Protein AF-A0A7X7DYX0-F1 (afdb_monomer_lite)

Structure (mmCIF, N/CA/C/O backbone):
data_AF-A0A7X7DYX0-F1
#
_entry.id   AF-A0A7X7DYX0-F1
#
loop_
_atom_site.group_PDB
_atom_site.id
_atom_site.type_symbol
_atom_site.label_atom_id
_atom_site.label_alt_id
_atom_site.label_comp_id
_atom_site.label_asym_id
_atom_site.label_entity_id
_atom_site.label_seq_id
_atom_site.pdbx_PDB_ins_code
_atom_site.Cartn_x
_atom_site.Cartn_y
_atom_site.Cartn_z
_atom_site.occupancy
_atom_site.B_iso_or_equiv
_atom_site.auth_seq_id
_atom_site.auth_comp_id
_atom_site.auth_asym_id
_atom_site.auth_atom_id
_atom_site.pdbx_PDB_model_num
ATOM 1 N N . MET A 1 1 ? 21.756 8.815 -22.706 1.00 57.31 1 MET A N 1
ATOM 2 C CA . MET A 1 1 ? 21.099 7.879 -21.765 1.00 57.31 1 MET A CA 1
ATOM 3 C C . MET A 1 1 ? 20.642 6.653 -22.550 1.00 57.31 1 MET A C 1
ATOM 5 O O . MET A 1 1 ? 20.057 6.834 -23.612 1.00 57.31 1 MET A O 1
ATOM 9 N N . A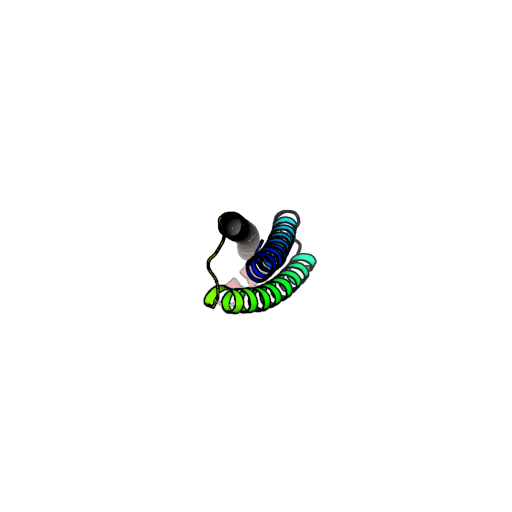SN A 1 2 ? 20.945 5.428 -22.103 1.00 70.06 2 ASN A N 1
ATOM 10 C CA . ASN A 1 2 ? 20.525 4.207 -22.805 1.00 70.06 2 ASN A CA 1
ATOM 11 C C . ASN A 1 2 ? 18.994 4.073 -22.777 1.00 70.06 2 ASN A C 1
ATOM 13 O O . ASN A 1 2 ? 18.380 4.201 -21.718 1.00 70.06 2 ASN A O 1
ATOM 17 N N . ARG A 1 3 ? 18.374 3.768 -23.928 1.00 73.56 3 ARG A N 1
ATOM 18 C CA . ARG A 1 3 ? 16.908 3.634 -24.084 1.00 73.56 3 ARG A CA 1
ATOM 19 C C . ARG A 1 3 ? 16.294 2.641 -23.089 1.00 73.56 3 ARG A C 1
ATOM 21 O O . ARG A 1 3 ? 15.145 2.796 -22.693 1.00 73.56 3 ARG A O 1
ATOM 28 N N . CYS A 1 4 ? 17.065 1.639 -22.672 1.00 75.00 4 CYS A N 1
ATOM 29 C CA . CYS A 1 4 ? 16.637 0.657 -21.683 1.00 75.00 4 CYS A CA 1
ATOM 30 C C . CYS A 1 4 ? 16.658 1.197 -20.243 1.00 75.00 4 CYS A C 1
ATOM 32 O O . CYS A 1 4 ? 15.701 1.016 -19.494 1.00 75.00 4 CYS A O 1
ATOM 34 N N . THR A 1 5 ? 17.695 1.954 -19.875 1.00 78.38 5 THR A N 1
ATOM 35 C CA . THR A 1 5 ? 17.789 2.623 -18.568 1.00 78.38 5 THR A CA 1
ATOM 36 C C . THR A 1 5 ? 16.654 3.628 -18.366 1.00 78.38 5 THR A C 1
ATOM 38 O O . THR A 1 5 ? 16.125 3.721 -17.260 1.00 78.38 5 THR A O 1
ATOM 41 N N . GLN A 1 6 ? 16.229 4.317 -19.435 1.00 85.31 6 GLN A N 1
ATOM 42 C CA . GLN A 1 6 ? 15.068 5.211 -19.397 1.00 85.31 6 GLN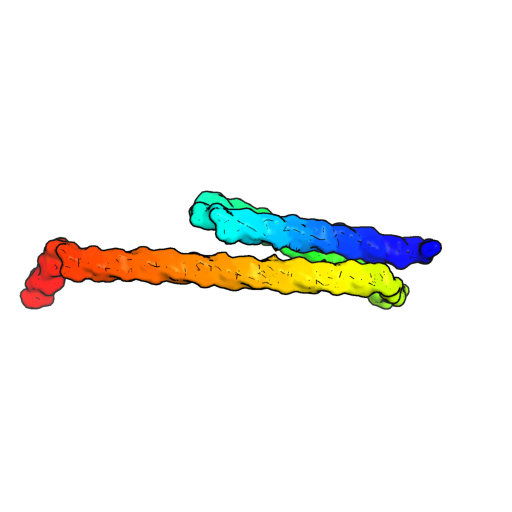 A CA 1
ATOM 43 C C . GLN A 1 6 ? 13.771 4.450 -19.095 1.00 85.31 6 GLN A C 1
ATOM 45 O O . GLN A 1 6 ? 13.066 4.816 -18.164 1.00 85.31 6 GLN A O 1
ATOM 50 N N . LYS A 1 7 ? 13.505 3.338 -19.796 1.00 88.81 7 LYS A N 1
ATOM 51 C CA . LYS A 1 7 ? 12.318 2.500 -19.542 1.00 88.81 7 LYS A CA 1
ATOM 52 C C . LYS A 1 7 ? 12.249 2.006 -18.097 1.00 88.81 7 LYS A C 1
ATOM 54 O O . LYS A 1 7 ? 11.175 1.975 -17.511 1.00 88.81 7 LYS A O 1
ATOM 59 N N . ILE A 1 8 ? 13.391 1.636 -17.515 1.00 91.19 8 ILE A N 1
ATOM 60 C CA . ILE A 1 8 ? 13.466 1.231 -16.105 1.00 91.19 8 ILE A CA 1
ATOM 61 C C . ILE A 1 8 ? 13.134 2.407 -15.178 1.00 91.19 8 ILE A C 1
ATOM 63 O O . ILE A 1 8 ? 12.388 2.232 -14.217 1.00 91.19 8 ILE A O 1
ATOM 67 N N . SER A 1 9 ? 13.669 3.595 -15.464 1.00 91.94 9 SER A N 1
ATOM 68 C CA . SER A 1 9 ? 13.400 4.802 -14.674 1.00 91.94 9 SER A CA 1
ATOM 69 C C . SER A 1 9 ? 11.928 5.215 -14.728 1.00 91.94 9 SER A C 1
ATOM 71 O O . SER A 1 9 ? 11.357 5.565 -13.692 1.00 91.94 9 SER A O 1
ATOM 73 N N . ASP A 1 10 ? 11.309 5.133 -15.908 1.00 93.19 10 ASP A N 1
ATOM 74 C CA . ASP A 1 10 ? 9.886 5.421 -16.113 1.00 93.19 10 ASP A CA 1
ATOM 75 C C . ASP A 1 10 ? 9.019 4.406 -15.358 1.00 93.19 10 ASP A C 1
ATOM 77 O O . ASP A 1 10 ? 8.084 4.782 -14.653 1.00 93.19 10 ASP A O 1
ATOM 81 N N . GLN A 1 11 ? 9.382 3.122 -15.422 1.00 94.81 11 GLN A N 1
ATOM 82 C CA . GLN A 1 11 ? 8.683 2.058 -14.706 1.00 94.81 11 GLN A CA 1
ATOM 83 C C . GLN A 1 11 ? 8.738 2.252 -13.184 1.00 94.81 11 GLN A C 1
ATOM 85 O O . GLN A 1 11 ? 7.729 2.107 -12.494 1.00 94.81 11 GLN A O 1
ATOM 90 N N . LEU A 1 12 ? 9.905 2.616 -12.647 1.00 95.44 12 LEU A N 1
ATOM 91 C CA . LEU A 1 12 ? 10.055 2.931 -11.225 1.00 95.44 12 LEU A CA 1
ATOM 92 C C . LEU A 1 12 ? 9.229 4.153 -10.817 1.00 95.44 12 LEU A C 1
ATOM 94 O O . LEU A 1 12 ? 8.705 4.183 -9.707 1.00 95.44 12 LEU A O 1
ATOM 98 N N . GLU A 1 13 ? 9.073 5.137 -11.704 1.00 96.69 13 GLU A N 1
ATOM 99 C CA . GLU A 1 13 ? 8.222 6.300 -11.448 1.00 96.69 13 GLU A CA 1
ATOM 100 C C . GLU A 1 13 ? 6.745 5.911 -11.332 1.00 96.69 13 GLU A C 1
ATOM 102 O O . GLU A 1 13 ? 6.048 6.381 -10.432 1.00 96.69 13 GLU A O 1
ATOM 107 N N . VAL A 1 14 ? 6.271 5.022 -12.210 1.00 97.06 14 VAL A N 1
ATOM 108 C CA . VAL A 1 14 ? 4.906 4.482 -12.148 1.00 97.06 14 VAL A CA 1
ATOM 109 C C . VAL A 1 14 ? 4.687 3.742 -10.828 1.00 97.06 14 VAL A C 1
ATOM 111 O O . VAL A 1 14 ? 3.729 4.039 -10.115 1.00 97.06 14 VAL A O 1
ATOM 114 N N . ILE A 1 15 ? 5.602 2.841 -10.460 1.00 97.56 15 ILE A N 1
ATOM 115 C CA . ILE A 1 15 ? 5.525 2.082 -9.202 1.00 97.56 15 ILE A CA 1
ATOM 116 C C . ILE A 1 15 ? 5.517 3.027 -7.993 1.00 97.56 15 ILE A C 1
ATOM 118 O O . ILE A 1 15 ? 4.675 2.892 -7.106 1.00 97.56 15 ILE A O 1
ATOM 122 N N . LYS A 1 16 ? 6.412 4.022 -7.969 1.00 97.69 16 LYS A N 1
ATOM 123 C CA . LYS A 1 16 ? 6.485 5.024 -6.896 1.00 97.69 16 LYS A CA 1
ATOM 124 C C . LYS A 1 16 ? 5.166 5.778 -6.736 1.00 97.69 16 LYS A C 1
ATOM 126 O O . LYS A 1 16 ? 4.689 5.919 -5.612 1.00 97.69 16 LYS A O 1
ATOM 131 N N . LYS A 1 17 ? 4.556 6.228 -7.838 1.00 97.94 17 LYS A N 1
ATOM 132 C CA . LYS A 1 17 ? 3.256 6.917 -7.809 1.00 97.94 17 LYS A CA 1
ATOM 133 C C . LYS A 1 17 ? 2.149 6.032 -7.248 1.00 97.94 17 LYS A C 1
ATOM 135 O O . LYS A 1 17 ? 1.370 6.506 -6.433 1.00 97.94 17 LYS A O 1
ATOM 140 N N . LEU A 1 18 ? 2.112 4.753 -7.619 1.00 98.00 18 LEU A N 1
ATOM 141 C CA . LEU A 1 18 ? 1.118 3.822 -7.084 1.00 98.00 18 LEU A CA 1
ATOM 142 C C . LEU A 1 18 ? 1.280 3.612 -5.573 1.00 98.00 18 LEU A C 1
ATOM 144 O O . LEU A 1 18 ? 0.297 3.687 -4.841 1.00 98.00 18 LEU A O 1
ATOM 148 N N . TYR A 1 19 ? 2.508 3.419 -5.081 1.00 98.25 19 TYR A N 1
ATOM 149 C CA . TYR A 1 19 ? 2.756 3.338 -3.637 1.00 98.25 19 TYR A CA 1
ATOM 1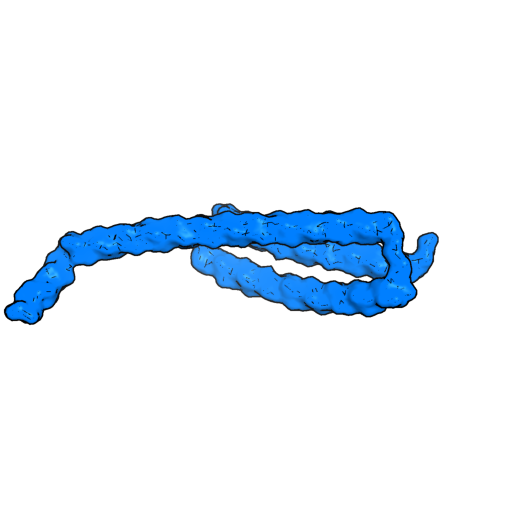50 C C . TYR A 1 19 ? 2.419 4.644 -2.906 1.00 98.25 19 TYR A C 1
ATOM 152 O O . TYR A 1 19 ? 1.950 4.601 -1.769 1.00 98.25 19 TYR A O 1
ATOM 160 N N . GLN A 1 20 ? 2.621 5.799 -3.545 1.00 98.19 20 GLN A N 1
ATOM 161 C CA . GLN A 1 20 ? 2.187 7.083 -2.999 1.00 98.19 20 GLN A CA 1
ATOM 162 C C . GLN A 1 20 ? 0.656 7.147 -2.884 1.00 98.19 20 GLN A C 1
ATOM 164 O O . GLN A 1 20 ? 0.162 7.507 -1.821 1.00 98.19 20 GLN A O 1
ATOM 169 N N . SER A 1 21 ? -0.090 6.707 -3.902 1.00 97.69 21 SER A N 1
ATOM 170 C CA . SER A 1 21 ? -1.557 6.619 -3.837 1.00 97.69 21 SER A CA 1
ATOM 171 C C . SER A 1 21 ? -2.036 5.693 -2.717 1.00 97.69 21 SER A C 1
ATOM 173 O O . SER A 1 21 ? -2.927 6.068 -1.962 1.00 97.69 21 SER A O 1
ATOM 175 N N . VAL A 1 22 ? -1.399 4.527 -2.535 1.00 97.44 22 VAL A N 1
ATOM 176 C CA . VAL A 1 22 ? -1.716 3.628 -1.407 1.00 97.44 22 VAL A CA 1
ATOM 177 C C . VAL A 1 22 ? -1.480 4.335 -0.074 1.00 97.44 22 VAL A C 1
ATOM 179 O O . VAL A 1 22 ? -2.325 4.274 0.814 1.00 97.44 22 VAL A O 1
ATOM 182 N N . LYS A 1 23 ? -0.351 5.036 0.074 1.00 96.44 23 LYS A N 1
ATOM 183 C CA . LYS A 1 23 ? -0.047 5.803 1.286 1.00 96.44 23 LYS A CA 1
ATOM 184 C C . LYS A 1 23 ? -1.090 6.883 1.555 1.00 96.44 23 LYS A C 1
ATOM 186 O O . LYS A 1 23 ? -1.479 7.053 2.709 1.00 96.44 23 LYS A O 1
ATOM 191 N N . ASP A 1 24 ? -1.524 7.602 0.527 1.00 94.94 24 ASP A N 1
ATOM 192 C CA . ASP A 1 24 ? -2.512 8.669 0.663 1.00 94.94 24 ASP A CA 1
ATOM 193 C C . ASP A 1 24 ? -3.874 8.105 1.086 1.00 94.94 24 ASP A C 1
ATOM 195 O O . ASP A 1 24 ? -4.464 8.616 2.039 1.00 94.94 24 ASP A O 1
ATOM 199 N N . ALA A 1 25 ? -4.313 6.996 0.481 1.00 93.12 25 ALA A N 1
ATOM 200 C CA . ALA A 1 25 ? -5.521 6.274 0.881 1.00 93.12 25 ALA A CA 1
ATOM 201 C C . ALA A 1 25 ? -5.437 5.791 2.346 1.00 93.12 25 ALA A C 1
ATOM 203 O O . ALA A 1 25 ? -6.325 6.061 3.158 1.00 93.12 25 ALA A O 1
ATOM 204 N N . THR A 1 26 ? -4.318 5.174 2.749 1.00 93.31 26 THR A N 1
ATOM 205 C CA . THR A 1 26 ? -4.106 4.752 4.146 1.00 93.31 26 THR A CA 1
ATOM 206 C C . THR A 1 26 ? -4.076 5.945 5.113 1.00 93.31 26 THR A C 1
ATOM 208 O O . THR A 1 26 ? -4.603 5.872 6.224 1.00 93.31 26 THR A O 1
ATOM 211 N N . ALA A 1 27 ? -3.488 7.076 4.717 1.00 92.00 27 ALA A N 1
ATOM 212 C CA . ALA A 1 27 ? -3.448 8.278 5.546 1.00 92.00 27 ALA A CA 1
ATOM 213 C C . ALA A 1 27 ? -4.837 8.911 5.726 1.00 92.00 27 ALA A C 1
ATOM 215 O O . ALA A 1 27 ? -5.127 9.441 6.801 1.00 92.00 27 ALA A O 1
ATOM 216 N N . GLN A 1 28 ? -5.699 8.851 4.706 1.00 88.94 28 GLN A N 1
ATOM 217 C CA . GLN A 1 28 ? -7.094 9.282 4.816 1.00 88.94 28 GLN A CA 1
ATOM 218 C C . GLN A 1 28 ? -7.866 8.418 5.817 1.00 88.94 28 GLN A C 1
ATOM 220 O O . GLN A 1 28 ? -8.551 8.966 6.684 1.00 88.94 28 GLN A O 1
ATOM 225 N N . LEU A 1 29 ? -7.676 7.097 5.766 1.00 87.31 29 LEU A N 1
ATOM 226 C CA . LEU A 1 29 ? -8.290 6.159 6.707 1.00 87.31 29 LEU A CA 1
ATOM 227 C C . LEU A 1 29 ? -7.879 6.442 8.158 1.00 87.31 29 LEU A C 1
ATOM 229 O O . LEU A 1 29 ? -8.715 6.432 9.056 1.00 87.31 29 LEU A O 1
ATOM 233 N N . CYS A 1 30 ? -6.606 6.779 8.382 1.00 85.62 30 CYS A N 1
ATOM 234 C CA . CYS A 1 30 ? -6.101 7.142 9.706 1.00 85.62 30 CYS A CA 1
ATOM 235 C C . CYS A 1 30 ? -6.728 8.435 10.267 1.00 85.62 30 CYS A C 1
ATOM 237 O O . CYS A 1 30 ? -6.761 8.611 11.482 1.00 85.62 30 CYS A O 1
ATOM 239 N N . LYS A 1 31 ? -7.191 9.356 9.409 1.00 84.69 31 LYS A N 1
ATOM 240 C CA . LYS A 1 31 ? -7.815 10.620 9.839 1.00 84.69 31 LYS A CA 1
ATOM 241 C C . LYS A 1 31 ? -9.311 10.478 10.109 1.00 84.69 31 LYS A C 1
ATOM 243 O O . LYS A 1 31 ? -9.807 11.126 11.020 1.00 84.69 31 LYS A O 1
ATOM 248 N N . ASN A 1 32 ? -10.015 9.675 9.310 1.00 80.00 32 ASN A N 1
ATOM 249 C CA . ASN A 1 32 ? -11.475 9.573 9.325 1.00 80.00 32 ASN A CA 1
ATOM 250 C C . ASN A 1 32 ? -11.919 8.106 9.265 1.00 80.00 32 ASN A C 1
ATOM 252 O O . ASN A 1 32 ? -12.333 7.616 8.213 1.00 80.00 32 ASN A O 1
ATOM 256 N N . LEU A 1 33 ? -11.838 7.413 10.400 1.00 78.25 33 LEU A N 1
ATOM 257 C CA . LEU A 1 33 ? -12.187 6.000 10.503 1.00 78.25 33 LEU A CA 1
ATOM 258 C C . LEU A 1 33 ? -13.705 5.820 10.690 1.00 78.25 33 LEU A C 1
ATOM 260 O O . LEU A 1 33 ? -14.196 5.668 11.803 1.00 78.25 33 LEU A O 1
ATOM 264 N N . THR A 1 34 ? -14.461 5.869 9.596 1.00 79.06 34 THR A N 1
ATOM 265 C CA . THR A 1 34 ? -15.902 5.546 9.575 1.00 79.06 34 THR A CA 1
ATOM 266 C C . THR A 1 34 ? -16.124 4.253 8.799 1.00 79.06 34 THR A C 1
ATOM 268 O O . THR A 1 34 ? -15.501 4.104 7.751 1.00 79.06 34 THR A O 1
ATOM 271 N N . MET A 1 35 ? -17.013 3.354 9.252 1.00 72.56 35 MET A N 1
ATOM 272 C CA . MET A 1 35 ? -17.231 2.044 8.600 1.00 72.56 35 MET A CA 1
ATOM 273 C C . MET A 1 35 ? -17.450 2.158 7.084 1.00 72.56 35 MET A C 1
ATOM 275 O O . MET A 1 35 ? -16.748 1.486 6.335 1.00 72.56 35 MET A O 1
ATOM 279 N N . ASP A 1 36 ? -18.296 3.089 6.636 1.00 76.44 36 ASP A N 1
ATOM 280 C CA . ASP A 1 36 ? -18.585 3.296 5.207 1.00 76.44 36 ASP A CA 1
ATOM 281 C C . ASP A 1 36 ? -17.332 3.630 4.375 1.00 76.44 36 ASP A C 1
ATOM 283 O O . ASP A 1 36 ? -17.212 3.232 3.222 1.00 76.44 36 ASP A O 1
ATOM 287 N N . LYS A 1 37 ? -16.356 4.325 4.974 1.00 82.38 37 LYS A N 1
ATOM 288 C CA . LYS A 1 37 ? -15.091 4.690 4.313 1.00 82.38 37 LYS A CA 1
ATOM 289 C C . LYS A 1 37 ? -14.031 3.605 4.432 1.00 82.38 37 LYS A C 1
ATOM 291 O O . LYS A 1 37 ? -13.099 3.576 3.637 1.00 82.38 37 LYS A O 1
ATOM 296 N N . VAL A 1 38 ? -14.130 2.740 5.441 1.00 87.06 38 VAL A N 1
ATOM 297 C CA . VAL A 1 38 ? -13.171 1.651 5.650 1.00 87.06 38 VAL A CA 1
ATOM 298 C C . VAL A 1 38 ? -13.264 0.666 4.489 1.00 87.06 38 VAL A C 1
ATOM 300 O O . VAL A 1 38 ? -12.233 0.324 3.918 1.00 87.06 38 VAL A O 1
ATOM 303 N N . GLU A 1 39 ? -14.475 0.251 4.112 1.00 88.06 39 GLU A N 1
ATOM 304 C CA . GLU A 1 39 ? -14.677 -0.686 3.001 1.00 88.06 39 GLU A CA 1
ATOM 305 C C . GLU A 1 39 ? -14.217 -0.093 1.663 1.00 88.06 39 GLU A C 1
ATOM 307 O O . GLU A 1 39 ? -13.441 -0.731 0.951 1.00 88.06 39 GLU A O 1
ATOM 312 N N . GLU A 1 40 ? -14.611 1.150 1.365 1.00 89.88 40 GLU A N 1
ATOM 313 C CA . GLU A 1 40 ? -14.206 1.865 0.146 1.00 89.88 40 GLU A CA 1
ATOM 314 C C . GLU A 1 40 ? -12.677 1.971 0.028 1.00 89.88 40 GLU A C 1
ATOM 316 O O . GLU A 1 40 ? -12.098 1.604 -0.996 1.00 89.88 40 GLU A O 1
ATOM 321 N N . VAL A 1 41 ? -12.001 2.406 1.098 1.00 90.56 41 VAL A N 1
ATOM 322 C CA . VAL A 1 41 ? -10.541 2.564 1.099 1.00 90.56 41 VAL A CA 1
ATOM 323 C C . VAL A 1 41 ? -9.823 1.215 1.021 1.00 90.56 41 VAL A C 1
ATOM 325 O O . VAL A 1 41 ? -8.775 1.115 0.383 1.00 90.56 41 VAL A O 1
ATOM 328 N N . ILE A 1 42 ? -10.344 0.164 1.661 1.00 91.44 42 ILE A N 1
ATOM 329 C CA . ILE A 1 42 ? -9.763 -1.182 1.556 1.00 91.44 42 ILE A CA 1
ATOM 330 C C . ILE A 1 42 ? -9.846 -1.685 0.113 1.00 91.44 42 ILE A C 1
ATOM 332 O O . ILE A 1 42 ? -8.858 -2.215 -0.401 1.00 91.44 42 ILE A O 1
ATOM 336 N N . GLU A 1 43 ? -10.985 -1.491 -0.547 1.00 92.88 43 GLU A N 1
ATOM 337 C CA . GLU A 1 43 ? -11.166 -1.895 -1.939 1.00 92.88 43 GLU A CA 1
ATOM 338 C C . GLU A 1 43 ? -10.245 -1.104 -2.881 1.00 92.88 43 GLU A C 1
ATOM 340 O O . GLU A 1 43 ? -9.518 -1.704 -3.677 1.00 92.88 43 GLU A O 1
ATOM 345 N N . GLU A 1 44 ? -10.164 0.224 -2.734 1.00 93.94 44 GLU A N 1
ATOM 346 C CA . GLU A 1 44 ? -9.231 1.062 -3.502 1.00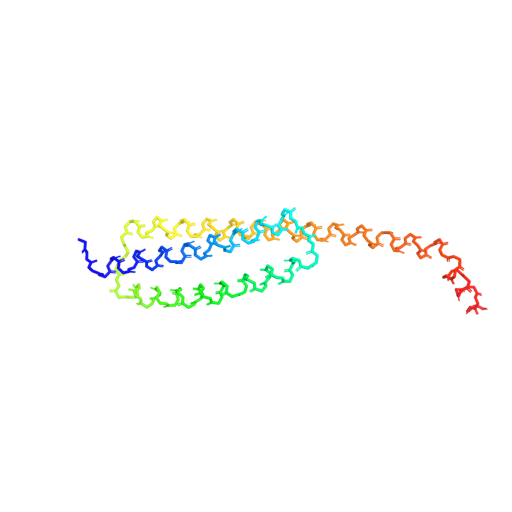 93.94 44 GLU A CA 1
ATOM 347 C C . GLU A 1 44 ? -7.778 0.592 -3.322 1.00 93.94 44 GLU A C 1
ATOM 349 O O . GLU A 1 44 ? -7.033 0.403 -4.291 1.00 93.94 44 GLU A O 1
ATOM 354 N N . ARG A 1 45 ? -7.366 0.336 -2.074 1.00 94.62 45 ARG A N 1
ATOM 355 C CA . ARG A 1 45 ? -6.024 -0.173 -1.766 1.00 94.62 45 ARG A CA 1
ATOM 356 C C . ARG A 1 45 ? -5.761 -1.520 -2.425 1.00 94.62 45 ARG A C 1
ATOM 358 O O . ARG A 1 45 ? -4.671 -1.714 -2.961 1.00 94.62 45 ARG A O 1
ATOM 365 N N . ASN A 1 46 ? -6.724 -2.437 -2.407 1.00 95.06 46 ASN A N 1
ATOM 366 C CA . ASN A 1 46 ? -6.580 -3.740 -3.051 1.00 95.06 46 ASN A CA 1
ATOM 367 C C . ASN A 1 46 ? -6.359 -3.592 -4.558 1.00 95.06 46 ASN A C 1
ATOM 369 O O . ASN A 1 46 ? -5.429 -4.190 -5.103 1.00 95.06 46 ASN A O 1
ATOM 373 N N . GLN A 1 47 ? -7.140 -2.742 -5.223 1.00 96.88 47 GLN A N 1
ATOM 374 C CA . GLN A 1 47 ? -6.981 -2.470 -6.653 1.00 96.88 47 GLN A CA 1
ATOM 375 C C . GLN A 1 47 ? -5.603 -1.873 -6.973 1.00 96.88 47 GLN A C 1
ATOM 377 O O . GLN A 1 47 ? -4.931 -2.306 -7.917 1.00 96.88 47 GLN A O 1
ATOM 382 N N . LEU A 1 48 ? -5.134 -0.926 -6.154 1.00 97.19 48 LEU A N 1
ATOM 383 C CA . LEU A 1 48 ? -3.796 -0.347 -6.285 1.00 97.19 48 LEU A CA 1
ATOM 384 C C . LEU A 1 48 ? -2.694 -1.394 -6.086 1.00 97.19 48 LEU A C 1
ATOM 386 O O . LEU A 1 48 ? -1.746 -1.427 -6.869 1.00 97.19 48 LEU A O 1
ATOM 390 N N . LEU A 1 49 ? -2.815 -2.277 -5.090 1.00 96.38 49 LEU A N 1
ATOM 391 C CA . LEU A 1 49 ? -1.835 -3.334 -4.816 1.00 96.38 49 LEU A CA 1
ATOM 392 C C . LEU A 1 49 ? -1.777 -4.381 -5.934 1.00 96.38 49 LEU A C 1
ATOM 394 O O . LEU A 1 49 ? -0.686 -4.808 -6.320 1.00 96.38 49 LEU A O 1
ATOM 398 N N . VAL A 1 50 ? -2.924 -4.749 -6.512 1.00 97.44 50 VAL A N 1
ATOM 399 C CA . VAL A 1 50 ? -2.979 -5.619 -7.699 1.00 97.44 50 VAL A CA 1
ATOM 400 C C . VAL A 1 50 ? -2.232 -4.971 -8.864 1.00 97.44 50 VAL A C 1
ATOM 402 O O . VAL A 1 50 ? -1.409 -5.618 -9.517 1.00 97.44 50 VAL A O 1
ATOM 405 N N . ARG A 1 51 ? -2.451 -3.671 -9.093 1.00 97.38 51 ARG A N 1
ATOM 406 C CA . ARG A 1 51 ? -1.741 -2.928 -10.137 1.00 97.38 51 ARG A CA 1
ATOM 407 C C . ARG A 1 51 ? -0.241 -2.843 -9.863 1.00 97.38 51 ARG A C 1
ATOM 409 O O . ARG A 1 51 ? 0.545 -3.113 -10.765 1.00 97.38 51 ARG A O 1
ATOM 416 N N . ILE A 1 52 ? 0.167 -2.543 -8.629 1.00 97.56 52 ILE A N 1
ATOM 417 C CA . ILE A 1 52 ? 1.578 -2.539 -8.209 1.00 97.56 52 ILE A CA 1
ATOM 418 C C . ILE A 1 52 ? 2.228 -3.886 -8.516 1.00 97.56 52 ILE A C 1
ATOM 420 O O . ILE A 1 52 ? 3.309 -3.913 -9.096 1.00 97.56 52 ILE A O 1
ATOM 424 N N . SER A 1 53 ? 1.559 -4.998 -8.203 1.00 97.31 53 SER A N 1
ATOM 425 C CA . SER A 1 53 ? 2.080 -6.337 -8.489 1.00 97.31 53 SER A CA 1
ATOM 426 C C . SER A 1 53 ? 2.357 -6.545 -9.984 1.00 97.31 53 SER A C 1
ATOM 428 O O . SER A 1 53 ? 3.409 -7.071 -10.362 1.00 97.31 53 SER A O 1
ATOM 430 N N . ALA A 1 54 ? 1.457 -6.091 -10.861 1.00 96.56 54 ALA A N 1
ATOM 431 C CA . ALA A 1 54 ? 1.671 -6.150 -12.305 1.00 96.56 54 ALA A CA 1
ATOM 432 C C . ALA A 1 54 ? 2.878 -5.297 -12.744 1.00 96.56 54 ALA A C 1
ATOM 434 O O . ALA A 1 54 ? 3.744 -5.782 -13.478 1.00 96.56 54 ALA A O 1
ATOM 435 N N . GLU A 1 55 ? 2.982 -4.063 -12.248 1.00 96.38 55 GLU A N 1
ATOM 436 C CA . GLU A 1 55 ? 4.071 -3.141 -12.592 1.00 96.38 55 GLU A CA 1
ATOM 437 C C . GLU A 1 55 ? 5.437 -3.603 -12.048 1.00 96.38 55 GLU A C 1
ATOM 439 O O . GLU A 1 55 ? 6.458 -3.478 -12.732 1.00 96.38 55 GLU A O 1
ATOM 444 N N . GLU A 1 56 ? 5.487 -4.190 -10.850 1.00 94.62 56 GLU A N 1
ATOM 445 C CA . GLU A 1 56 ? 6.705 -4.777 -10.280 1.00 94.62 56 GLU A CA 1
ATOM 446 C C . GLU A 1 56 ? 7.172 -6.001 -11.074 1.00 94.62 56 GLU A C 1
ATOM 448 O O . GLU A 1 56 ? 8.374 -6.185 -11.290 1.00 94.62 56 GLU A O 1
ATOM 453 N N . ASN A 1 57 ? 6.239 -6.813 -11.579 1.00 94.62 57 ASN A N 1
ATOM 454 C CA . ASN A 1 57 ? 6.562 -7.926 -12.469 1.00 94.62 57 ASN A CA 1
ATOM 455 C C . ASN A 1 57 ? 7.160 -7.442 -13.799 1.00 94.62 57 ASN A C 1
ATOM 457 O O . ASN A 1 57 ? 8.114 -8.049 -14.298 1.00 94.62 57 ASN A O 1
ATOM 461 N N . LEU A 1 58 ? 6.652 -6.340 -14.362 1.00 92.81 58 LEU A N 1
ATOM 462 C CA . LEU A 1 58 ? 7.235 -5.707 -15.550 1.00 92.81 58 LEU A CA 1
ATOM 463 C C . LEU A 1 58 ? 8.639 -5.164 -15.262 1.00 92.81 58 LEU A C 1
ATOM 465 O O . LEU A 1 58 ? 9.577 -5.458 -16.006 1.00 92.81 58 LEU A O 1
ATOM 469 N N . PHE A 1 59 ? 8.818 -4.455 -14.145 1.00 93.50 59 PHE A N 1
ATOM 470 C CA . PHE A 1 59 ? 10.131 -3.981 -13.704 1.00 93.50 59 PHE A CA 1
ATOM 471 C C . PHE A 1 59 ? 11.128 -5.131 -13.524 1.00 93.50 59 PHE A C 1
ATOM 473 O O . PHE A 1 59 ? 12.271 -5.031 -13.971 1.00 93.50 59 PHE A O 1
ATOM 480 N N . LYS A 1 60 ? 10.707 -6.247 -12.917 1.00 91.69 60 LYS A N 1
ATOM 481 C CA . LYS A 1 60 ? 11.560 -7.424 -12.712 1.00 91.69 60 LYS A CA 1
ATOM 482 C C . LYS A 1 60 ? 12.071 -7.983 -14.039 1.00 91.69 60 LYS A C 1
ATOM 484 O O . LYS A 1 60 ? 13.259 -8.276 -14.135 1.00 91.69 60 LYS A O 1
ATOM 489 N N . LYS A 1 61 ? 11.210 -8.080 -15.059 1.00 89.88 61 LYS A N 1
ATOM 490 C CA . LYS A 1 61 ? 11.600 -8.518 -16.411 1.00 89.88 61 LYS A CA 1
ATOM 491 C C . LYS A 1 61 ? 12.621 -7.562 -17.036 1.00 89.88 61 LYS A C 1
ATOM 493 O O . LYS A 1 61 ? 13.672 -8.011 -17.474 1.00 89.88 61 LYS A O 1
ATOM 498 N N . LEU A 1 62 ? 12.369 -6.251 -16.975 1.00 87.38 62 LEU A N 1
ATOM 499 C CA . LEU A 1 62 ? 13.290 -5.229 -17.495 1.00 87.38 62 LEU A CA 1
ATOM 500 C C . LEU A 1 62 ? 14.646 -5.222 -16.770 1.00 87.38 62 LEU A C 1
ATOM 502 O O . LEU A 1 62 ? 15.683 -4.967 -17.381 1.00 87.38 62 LEU A O 1
ATOM 506 N N . ARG A 1 63 ? 14.657 -5.499 -15.461 1.00 85.19 63 ARG A N 1
ATOM 507 C CA . ARG A 1 63 ? 15.871 -5.498 -14.636 1.00 85.19 63 ARG A CA 1
ATOM 508 C C . ARG A 1 63 ? 16.788 -6.686 -14.916 1.00 85.19 63 ARG A C 1
ATOM 510 O O . ARG A 1 63 ? 17.997 -6.512 -14.847 1.00 85.19 63 ARG A O 1
ATOM 517 N N . VAL A 1 64 ? 16.252 -7.878 -15.193 1.00 76.88 64 VAL A N 1
ATOM 518 C CA . VAL A 1 64 ? 17.079 -9.078 -15.457 1.00 76.88 64 VAL A CA 1
ATOM 519 C C . VAL A 1 64 ? 18.071 -8.833 -16.598 1.00 76.88 64 VAL A C 1
ATOM 521 O O . VAL A 1 64 ? 19.182 -9.350 -16.579 1.00 76.88 64 VAL A O 1
ATOM 524 N N . GLU A 1 65 ? 17.695 -7.984 -17.545 1.00 68.75 65 GLU A N 1
ATOM 525 C CA . GLU A 1 65 ? 18.464 -7.709 -18.753 1.00 68.75 65 GLU A CA 1
ATOM 526 C C . GLU A 1 65 ? 19.429 -6.515 -18.608 1.00 68.75 65 GLU A C 1
ATOM 528 O O . GLU A 1 65 ? 20.168 -6.222 -19.546 1.00 68.75 65 GLU A O 1
ATOM 533 N N . ASN A 1 66 ? 19.428 -5.785 -17.477 1.00 75.25 66 ASN A N 1
ATOM 534 C CA . ASN A 1 66 ? 20.078 -4.470 -17.393 1.00 75.25 66 ASN A CA 1
ATOM 535 C C . ASN A 1 66 ? 20.657 -4.124 -16.013 1.00 75.25 66 ASN A C 1
ATOM 537 O O . ASN A 1 66 ? 20.070 -4.392 -14.964 1.00 75.25 66 ASN A O 1
ATOM 541 N N . SER A 1 67 ? 21.779 -3.404 -16.010 1.00 81.50 67 SER A N 1
ATOM 542 C CA . SER A 1 67 ? 22.317 -2.770 -14.805 1.00 81.50 67 SER A CA 1
ATOM 543 C C . SER A 1 67 ? 21.493 -1.536 -14.400 1.00 81.50 67 SER A C 1
ATOM 545 O O . SER A 1 67 ? 20.963 -0.799 -15.235 1.00 81.50 67 SER A O 1
ATOM 547 N N . LEU A 1 68 ? 21.367 -1.307 -13.089 1.00 85.50 68 LEU A N 1
ATOM 548 C CA . LEU A 1 68 ? 20.661 -0.147 -12.535 1.00 85.50 68 LEU A CA 1
ATOM 549 C C . LEU A 1 68 ? 21.599 1.062 -12.452 1.00 85.50 68 LEU A C 1
ATOM 551 O O . LEU A 1 68 ? 22.707 0.942 -11.930 1.00 85.50 68 LEU A O 1
ATOM 555 N N . SER A 1 69 ? 21.129 2.227 -12.903 1.00 88.25 69 SER A N 1
ATOM 556 C CA . SER A 1 69 ? 21.787 3.512 -12.639 1.00 88.25 69 SER A CA 1
ATOM 557 C C . SER A 1 69 ? 21.652 3.919 -11.166 1.00 88.25 69 SER A C 1
ATOM 559 O O . SER A 1 69 ? 20.794 3.398 -10.449 1.00 88.25 69 SER A O 1
ATOM 561 N N . GLU A 1 70 ? 22.468 4.878 -10.720 1.00 88.81 70 GLU A N 1
ATOM 562 C CA . GLU A 1 70 ? 22.338 5.468 -9.378 1.00 88.81 70 GLU A CA 1
ATOM 563 C C . GLU A 1 70 ? 20.961 6.112 -9.161 1.00 88.81 70 GLU A C 1
ATOM 565 O O . GLU A 1 70 ? 20.317 5.834 -8.153 1.00 88.81 70 GLU A O 1
ATOM 570 N N . ASP A 1 71 ? 20.429 6.844 -10.145 1.00 90.00 71 ASP A N 1
ATOM 571 C CA . ASP A 1 71 ? 19.076 7.422 -10.068 1.00 90.00 71 ASP A CA 1
ATOM 572 C C . ASP A 1 71 ? 17.996 6.355 -9.824 1.00 90.00 71 ASP A C 1
ATOM 574 O O . ASP A 1 71 ? 17.081 6.540 -9.020 1.00 90.00 71 ASP A O 1
ATOM 578 N N . ASN A 1 72 ? 18.123 5.189 -10.467 1.00 90.62 72 ASN A N 1
ATOM 579 C CA . ASN A 1 72 ? 17.195 4.077 -10.262 1.00 90.62 72 ASN A CA 1
ATOM 580 C C . ASN A 1 72 ? 17.313 3.499 -8.843 1.00 90.62 72 ASN A C 1
ATOM 582 O O . ASN A 1 72 ? 16.312 3.074 -8.263 1.00 90.62 72 ASN A O 1
ATOM 586 N N . LYS A 1 73 ? 18.517 3.490 -8.255 1.00 92.06 73 LYS A N 1
ATOM 587 C CA . LYS A 1 73 ? 18.718 3.079 -6.856 1.00 92.06 73 LYS A CA 1
ATOM 588 C C . LYS A 1 73 ? 18.089 4.076 -5.883 1.00 92.06 73 LYS A C 1
ATOM 590 O O . LYS A 1 73 ? 17.486 3.637 -4.904 1.00 92.06 73 LYS A O 1
ATOM 595 N N . ILE A 1 74 ? 18.168 5.378 -6.170 1.00 94.44 74 ILE A N 1
ATOM 596 C CA . ILE A 1 74 ? 17.502 6.425 -5.381 1.00 94.44 74 ILE A CA 1
ATOM 597 C C . ILE A 1 74 ? 15.987 6.196 -5.389 1.00 94.44 74 ILE A C 1
ATOM 599 O O . ILE A 1 74 ? 15.396 6.054 -4.320 1.00 94.44 74 ILE A O 1
ATOM 603 N N . LYS A 1 75 ? 15.372 6.028 -6.568 1.00 94.19 75 LYS A N 1
ATOM 604 C CA . LYS A 1 75 ? 13.929 5.740 -6.685 1.00 94.19 75 LYS A CA 1
ATOM 605 C C . LYS A 1 75 ? 13.509 4.478 -5.927 1.00 94.19 75 LYS A C 1
ATOM 607 O O . LYS A 1 75 ? 12.483 4.468 -5.253 1.00 94.19 75 LYS A O 1
ATOM 612 N N . LEU A 1 76 ? 14.313 3.413 -5.987 1.00 94.88 76 LEU A N 1
ATOM 613 C CA . LEU A 1 76 ? 14.068 2.197 -5.202 1.00 94.88 76 LEU A CA 1
ATOM 614 C C . LEU A 1 76 ? 14.123 2.456 -3.691 1.00 94.88 76 LEU A C 1
ATOM 616 O O . LEU A 1 76 ? 13.350 1.859 -2.943 1.00 94.88 76 LEU A O 1
ATOM 620 N N . SER A 1 77 ? 15.025 3.325 -3.233 1.00 96.50 77 SER A N 1
ATOM 621 C CA . SER A 1 77 ? 15.075 3.735 -1.829 1.00 96.50 77 SER A CA 1
AT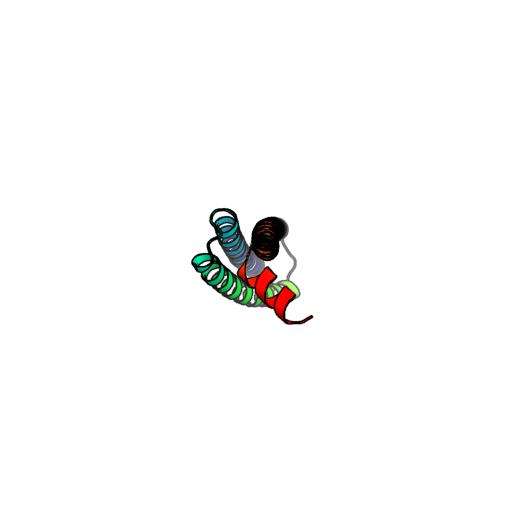OM 622 C C . SER A 1 77 ? 13.817 4.503 -1.428 1.00 96.50 77 SER A C 1
ATOM 624 O O . SER A 1 77 ? 13.234 4.204 -0.392 1.00 96.50 77 SER A O 1
ATOM 626 N N . GLU A 1 78 ? 13.352 5.435 -2.260 1.00 97.19 78 GLU A N 1
ATOM 627 C CA . GLU A 1 78 ? 12.115 6.185 -2.009 1.00 97.19 78 GLU A CA 1
ATOM 628 C C . GLU A 1 78 ? 10.891 5.262 -1.941 1.00 97.19 78 GLU A C 1
ATOM 630 O O . GLU A 1 78 ? 10.072 5.392 -1.034 1.00 97.19 78 GLU A O 1
ATOM 635 N N . ILE A 1 79 ? 10.790 4.281 -2.846 1.00 97.75 79 ILE A N 1
ATOM 636 C CA . ILE A 1 79 ? 9.727 3.264 -2.816 1.00 97.75 79 ILE A CA 1
ATOM 637 C C . ILE A 1 79 ? 9.760 2.481 -1.495 1.00 97.75 79 ILE A C 1
ATOM 639 O O . ILE A 1 79 ? 8.719 2.269 -0.877 1.00 97.75 79 ILE A O 1
ATOM 643 N N . ARG A 1 80 ? 10.945 2.089 -1.008 1.00 97.81 80 ARG A N 1
ATOM 644 C CA . ARG A 1 80 ? 11.072 1.404 0.293 1.00 97.81 80 ARG A CA 1
ATOM 645 C C . ARG A 1 80 ? 10.609 2.278 1.455 1.00 97.81 80 ARG A C 1
ATOM 647 O O . ARG A 1 80 ? 9.956 1.766 2.361 1.00 97.81 80 ARG A O 1
ATOM 654 N N . GLU A 1 81 ? 10.925 3.570 1.435 1.00 97.94 81 GLU A N 1
ATOM 655 C CA . GLU A 1 81 ? 10.442 4.510 2.451 1.00 97.94 81 GLU A CA 1
ATOM 656 C C . GLU A 1 81 ? 8.918 4.676 2.401 1.00 97.94 81 GLU A C 1
ATOM 658 O O . GLU A 1 81 ? 8.270 4.707 3.449 1.00 97.94 81 GLU A O 1
ATOM 663 N N . LEU A 1 82 ? 8.317 4.695 1.205 1.00 97.81 82 LEU A N 1
ATOM 664 C CA . LEU A 1 82 ? 6.858 4.688 1.057 1.00 97.81 82 LEU A CA 1
ATOM 665 C C . LEU A 1 82 ? 6.240 3.434 1.676 1.00 97.81 82 LEU A C 1
ATOM 667 O O . LEU A 1 82 ? 5.332 3.555 2.494 1.00 97.81 82 LEU A O 1
ATOM 671 N N . ILE A 1 83 ? 6.776 2.250 1.368 1.00 97.69 83 ILE A N 1
ATOM 672 C CA . ILE A 1 83 ? 6.302 0.979 1.934 1.00 97.69 83 ILE A CA 1
ATOM 673 C C . ILE A 1 83 ? 6.392 0.998 3.466 1.00 97.69 83 ILE A C 1
ATOM 675 O O . ILE A 1 83 ? 5.419 0.681 4.147 1.00 97.69 83 ILE A O 1
ATOM 679 N N . ARG A 1 84 ? 7.527 1.431 4.032 1.00 97.94 84 ARG A N 1
ATOM 680 C CA . ARG A 1 84 ? 7.692 1.566 5.492 1.00 97.94 84 ARG A CA 1
ATOM 681 C C . ARG A 1 84 ? 6.666 2.520 6.097 1.00 97.94 84 ARG A C 1
ATOM 683 O O . ARG A 1 84 ? 6.102 2.231 7.151 1.00 97.94 84 ARG A O 1
ATOM 690 N N . SER A 1 85 ? 6.414 3.644 5.431 1.00 97.50 85 SER A N 1
ATOM 691 C CA . SER A 1 85 ? 5.416 4.618 5.866 1.00 97.50 85 SER A CA 1
ATOM 692 C C . SER A 1 85 ? 4.001 4.038 5.852 1.00 97.50 85 SER A C 1
ATOM 694 O O . SER A 1 85 ? 3.251 4.309 6.785 1.00 97.50 85 SER A O 1
ATOM 696 N N . ILE A 1 86 ? 3.640 3.256 4.831 1.00 97.25 86 ILE A N 1
ATOM 697 C CA . ILE A 1 86 ? 2.334 2.587 4.727 1.00 97.25 86 ILE A CA 1
ATOM 698 C C . ILE A 1 86 ? 2.163 1.596 5.878 1.00 97.25 86 ILE A C 1
ATOM 700 O O . ILE A 1 86 ? 1.191 1.690 6.618 1.00 97.25 86 ILE A O 1
ATOM 704 N N . VAL A 1 87 ? 3.157 0.731 6.108 1.00 97.00 87 VAL A N 1
ATOM 705 C CA . VAL A 1 87 ? 3.134 -0.248 7.210 1.00 97.00 87 VAL A CA 1
ATOM 706 C C . VAL A 1 87 ? 2.993 0.441 8.569 1.00 97.00 87 VAL A C 1
ATOM 708 O O . VAL A 1 87 ? 2.251 -0.020 9.433 1.00 97.00 87 VAL A O 1
ATOM 711 N N . LYS A 1 88 ? 3.675 1.574 8.776 1.00 96.56 88 LYS A N 1
ATOM 712 C CA . LYS A 1 88 ? 3.533 2.352 10.012 1.00 96.56 88 LYS A CA 1
ATOM 713 C C . LYS A 1 88 ? 2.110 2.889 10.189 1.00 96.56 88 LYS A C 1
ATOM 715 O O . LYS A 1 88 ? 1.596 2.836 11.302 1.00 96.56 88 LYS A O 1
ATOM 720 N N . LEU A 1 89 ? 1.487 3.394 9.123 1.00 95.00 89 LEU A N 1
ATOM 721 C CA . LEU A 1 89 ? 0.100 3.865 9.167 1.00 95.00 89 LEU A CA 1
ATOM 722 C C . LEU A 1 89 ? -0.877 2.714 9.441 1.00 95.00 89 LEU A C 1
ATOM 724 O O . LEU A 1 89 ? -1.757 2.869 10.283 1.00 95.00 89 LEU A O 1
ATOM 728 N N . ASP A 1 90 ? -0.686 1.557 8.806 1.00 94.50 90 ASP A N 1
ATOM 729 C CA . ASP A 1 90 ? -1.505 0.362 9.045 1.00 94.50 90 ASP A CA 1
ATOM 730 C C . ASP A 1 90 ? -1.423 -0.102 10.507 1.00 94.50 90 ASP A C 1
ATOM 732 O O . ASP A 1 90 ? -2.441 -0.416 11.124 1.00 94.50 90 ASP A O 1
ATOM 736 N N . ASN A 1 91 ? -0.227 -0.068 11.103 1.00 95.06 91 ASN A N 1
ATOM 737 C CA . ASN A 1 91 ? -0.055 -0.362 12.526 1.00 95.06 91 ASN A CA 1
ATOM 738 C C . ASN A 1 91 ? -0.807 0.639 13.413 1.00 95.06 91 ASN A C 1
ATOM 740 O O . ASN A 1 91 ? -1.458 0.229 14.373 1.00 95.06 91 ASN A O 1
ATOM 744 N N . THR A 1 92 ? -0.759 1.936 13.092 1.00 93.38 92 THR A N 1
ATOM 745 C CA . THR A 1 92 ? -1.530 2.959 13.815 1.00 93.38 92 THR A CA 1
ATOM 746 C C . THR A 1 92 ? -3.031 2.690 13.726 1.00 93.38 92 THR A C 1
ATOM 748 O O . THR A 1 92 ? -3.715 2.736 14.745 1.00 93.38 92 THR A O 1
ATOM 751 N N . ILE A 1 93 ? -3.540 2.358 12.537 1.00 91.50 93 ILE A N 1
ATOM 752 C CA . ILE A 1 93 ? -4.957 2.029 12.328 1.00 91.50 93 ILE A CA 1
ATOM 753 C C . ILE A 1 93 ? -5.351 0.802 13.154 1.00 91.50 93 ILE A C 1
ATOM 755 O O . ILE A 1 93 ? -6.365 0.834 13.842 1.00 91.50 93 ILE A O 1
ATOM 759 N N . SER A 1 94 ? -4.533 -0.252 13.147 1.00 92.81 94 SER A N 1
ATOM 760 C CA . SER A 1 94 ? -4.783 -1.466 13.934 1.00 92.81 94 SER A CA 1
ATOM 761 C C . SER A 1 94 ? -4.881 -1.175 15.437 1.00 92.81 94 SER A C 1
ATOM 763 O O . SER A 1 94 ? -5.795 -1.653 16.110 1.00 92.81 94 SER A O 1
ATOM 765 N N . VAL A 1 95 ? -3.989 -0.327 15.962 1.00 93.12 95 VAL A N 1
ATOM 766 C CA . VAL A 1 95 ? -4.025 0.110 17.367 1.00 93.12 95 VAL A CA 1
ATOM 767 C C . VAL A 1 95 ? -5.288 0.918 17.674 1.00 93.12 95 VAL A C 1
ATOM 769 O O . VAL A 1 95 ? -5.923 0.662 18.695 1.00 93.12 95 VAL A O 1
ATOM 772 N N . LEU A 1 96 ? -5.675 1.851 16.798 1.00 89.81 96 LEU A N 1
ATOM 773 C CA . LEU A 1 96 ? -6.895 2.650 16.962 1.00 89.81 96 LEU A CA 1
ATOM 774 C C . LEU A 1 96 ? -8.146 1.766 16.965 1.00 89.81 96 LEU A C 1
ATOM 776 O O . LEU A 1 96 ? -8.946 1.843 17.890 1.00 89.81 96 LEU A O 1
ATOM 780 N N . VAL A 1 97 ? -8.282 0.871 15.984 1.00 89.31 97 VAL A N 1
ATOM 781 C CA . VAL A 1 97 ? -9.417 -0.062 15.898 1.00 89.31 97 VAL A CA 1
ATOM 782 C C . VAL A 1 97 ? -9.503 -0.935 17.147 1.00 89.31 97 VAL A C 1
ATOM 784 O O . VAL A 1 97 ? -10.588 -1.128 17.692 1.00 89.31 97 VAL A O 1
ATOM 787 N N . LYS A 1 98 ? -8.365 -1.443 17.631 1.00 92.56 98 LYS A N 1
ATOM 788 C CA . LYS A 1 98 ? -8.328 -2.246 18.854 1.00 92.56 98 LYS A CA 1
ATOM 789 C C . LYS A 1 98 ? -8.801 -1.448 20.072 1.00 92.56 98 LYS A C 1
ATOM 791 O O . LYS A 1 98 ? -9.613 -1.955 20.835 1.00 92.56 98 LYS A O 1
ATOM 796 N N . HIS A 1 99 ? -8.329 -0.212 20.227 1.00 90.50 99 HIS A N 1
ATOM 797 C CA . HIS A 1 99 ? -8.737 0.673 21.319 1.00 90.50 99 HIS A CA 1
ATOM 798 C C . HIS A 1 99 ? -10.253 0.937 21.322 1.00 90.50 99 HIS A C 1
ATOM 800 O O . HIS A 1 99 ? -10.902 0.836 22.366 1.00 90.50 99 HIS A O 1
ATOM 806 N N . GLU A 1 100 ? -10.833 1.224 20.155 1.00 88.31 100 GLU A N 1
ATOM 807 C CA . GLU A 1 100 ? -12.279 1.431 20.025 1.00 88.31 100 GLU A CA 1
ATOM 808 C C . GLU A 1 100 ? -13.065 0.156 20.363 1.00 88.31 100 GLU A C 1
ATOM 810 O O . GLU A 1 100 ? -14.044 0.203 21.107 1.00 88.31 100 GLU A O 1
ATOM 815 N N . MET A 1 101 ? -12.604 -1.010 19.901 1.00 90.25 101 MET A N 1
ATOM 816 C CA . MET A 1 101 ? -13.244 -2.291 20.224 1.00 90.25 101 MET A CA 1
ATOM 817 C C . MET A 1 10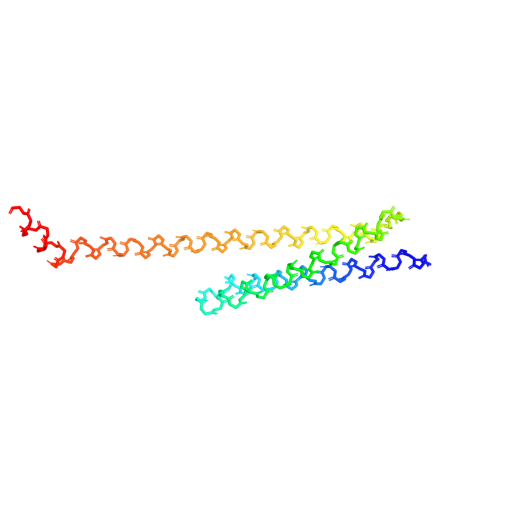1 ? -13.155 -2.641 21.711 1.00 90.25 101 MET A C 1
ATOM 819 O O . MET A 1 101 ? -14.127 -3.136 22.283 1.00 90.25 101 MET A O 1
ATOM 823 N N . ASP A 1 102 ? -12.024 -2.363 22.360 1.00 92.94 102 ASP A N 1
ATOM 824 C CA . ASP A 1 102 ? -11.871 -2.541 23.806 1.00 92.94 102 ASP A CA 1
ATOM 825 C C . ASP A 1 102 ? -12.849 -1.631 24.574 1.00 92.94 102 ASP A C 1
ATOM 827 O O . ASP A 1 102 ? -13.468 -2.067 25.547 1.00 92.94 102 ASP A O 1
ATOM 831 N N . THR A 1 103 ? -13.063 -0.400 24.099 1.00 90.44 103 THR A N 1
ATOM 832 C CA . THR A 1 103 ? -14.047 0.540 24.666 1.00 90.44 103 THR A CA 1
ATOM 833 C C . THR A 1 103 ? -15.474 0.002 24.543 1.00 90.44 103 THR A C 1
ATOM 835 O O . THR A 1 103 ? -16.166 -0.124 25.555 1.00 90.44 103 THR A O 1
ATOM 838 N N . VAL A 1 104 ? -15.884 -0.429 23.345 1.00 90.19 104 VAL A N 1
ATOM 839 C CA . VAL A 1 104 ? -17.204 -1.046 23.106 1.00 90.19 104 VAL A CA 1
ATOM 840 C C . VAL A 1 104 ? -17.407 -2.287 23.981 1.00 90.19 104 VAL A C 1
ATOM 842 O O . VAL A 1 104 ? -18.453 -2.450 24.608 1.00 90.19 104 VAL A O 1
ATOM 845 N N . ASN A 1 105 ? -16.402 -3.160 24.083 1.00 90.69 105 ASN A N 1
ATOM 846 C CA . ASN A 1 105 ? -16.478 -4.369 24.905 1.00 90.69 105 ASN A CA 1
ATOM 847 C C . ASN A 1 105 ? -16.622 -4.057 26.400 1.00 90.69 105 ASN A C 1
ATOM 849 O O . ASN A 1 105 ? -17.360 -4.753 27.108 1.00 90.69 105 ASN A O 1
ATOM 853 N N . ASN A 1 106 ? -15.944 -3.017 26.887 1.00 89.00 106 ASN A N 1
ATOM 854 C CA . ASN A 1 106 ? -16.071 -2.561 28.268 1.00 89.00 106 ASN A CA 1
ATOM 855 C C . ASN A 1 106 ? -17.481 -2.026 28.553 1.00 89.00 106 ASN A C 1
ATOM 857 O O . ASN A 1 106 ? -18.070 -2.384 29.577 1.00 89.00 106 ASN A O 1
ATOM 861 N N . GLU A 1 107 ? -18.052 -1.242 27.636 1.00 88.44 107 GLU A N 1
ATOM 862 C CA . GLU A 1 107 ? -19.425 -0.740 27.749 1.00 88.44 107 GLU A CA 1
ATOM 863 C C . GLU A 1 107 ? -20.454 -1.877 27.722 1.00 88.44 107 GLU A C 1
ATOM 865 O O . GLU A 1 107 ? -21.288 -1.981 28.625 1.00 88.44 107 GLU A O 1
ATOM 870 N N . LEU A 1 108 ? -20.348 -2.799 26.759 1.00 87.88 108 LEU A N 1
ATOM 871 C CA . LEU A 1 108 ? -21.216 -3.979 26.665 1.00 87.88 108 LEU A CA 1
ATOM 872 C C . LEU A 1 108 ? -21.138 -4.852 27.923 1.00 87.88 108 LEU A C 1
ATOM 874 O O . LEU A 1 108 ? -22.163 -5.302 28.443 1.00 87.88 108 LEU A O 1
ATOM 878 N N . SER A 1 109 ? -19.934 -5.048 28.463 1.00 83.38 109 SER A N 1
ATOM 879 C CA . SER A 1 109 ? -19.729 -5.772 29.721 1.00 83.38 109 SER A CA 1
ATOM 880 C C . SER A 1 109 ? -20.359 -5.046 30.915 1.00 83.38 109 SER A C 1
ATOM 882 O O . SER A 1 109 ? -20.889 -5.692 31.825 1.00 83.38 109 SER A O 1
ATOM 884 N N . GLY A 1 110 ? -20.332 -3.710 30.926 1.00 81.88 110 GLY A N 1
ATOM 885 C CA . GLY A 1 110 ? -21.031 -2.883 31.910 1.00 81.88 110 GLY A CA 1
ATOM 886 C C . GLY A 1 110 ? -22.552 -3.030 31.823 1.00 81.88 110 GLY A C 1
ATOM 887 O O . GLY A 1 110 ? -23.215 -3.223 32.848 1.00 81.88 110 GLY A O 1
ATOM 888 N N . PHE A 1 111 ? -23.110 -3.031 30.609 1.00 78.06 111 PHE A N 1
ATOM 889 C CA . PHE A 1 111 ? -24.540 -3.261 30.387 1.00 78.06 111 PHE A CA 1
ATOM 890 C C . PHE A 1 111 ? -24.975 -4.664 30.795 1.00 78.06 111 PHE A C 1
ATOM 892 O O . PHE A 1 111 ? -26.016 -4.814 31.427 1.00 78.06 111 PHE A O 1
ATOM 899 N N . TYR A 1 112 ? -24.174 -5.695 30.526 1.00 67.56 112 TYR A N 1
ATOM 900 C CA . TYR A 1 112 ? -24.474 -7.053 30.983 1.00 67.56 112 TYR A CA 1
ATOM 901 C C . TYR A 1 112 ? -24.621 -7.135 32.513 1.00 67.56 112 TYR A C 1
ATOM 903 O O . TYR A 1 112 ? -25.545 -7.771 33.017 1.00 67.56 112 TYR A O 1
ATOM 911 N N . LYS A 1 113 ? -23.755 -6.439 33.261 1.00 64.19 113 LYS A N 1
ATOM 912 C CA . LYS A 1 113 ? -23.787 -6.411 34.736 1.00 64.19 113 LYS A CA 1
ATOM 913 C C . LYS A 1 113 ? -24.958 -5.608 35.312 1.00 64.19 113 LYS A C 1
ATOM 915 O O . LYS A 1 113 ? -25.392 -5.887 36.425 1.00 64.19 113 LYS A O 1
ATOM 920 N N . THR A 1 114 ? -25.445 -4.605 34.583 1.00 64.56 114 THR A N 1
ATOM 921 C CA . THR A 1 114 ? -26.493 -3.669 35.038 1.00 64.56 114 THR A CA 1
ATOM 922 C C . THR A 1 114 ? -27.877 -3.964 34.453 1.00 64.56 114 THR A C 1
ATOM 924 O O . THR A 1 114 ? -28.888 -3.486 34.970 1.00 64.56 114 THR A O 1
ATOM 927 N N . SER A 1 115 ? -27.956 -4.784 33.404 1.00 62.56 115 SER A N 1
ATOM 928 C CA . SER A 1 115 ? -29.208 -5.157 32.756 1.00 62.56 115 SER A CA 1
ATOM 929 C C . SER A 1 115 ? -30.045 -6.055 33.665 1.00 62.56 115 SER A C 1
ATOM 931 O O . SER A 1 115 ? -29.753 -7.237 33.870 1.00 62.56 115 SER A O 1
ATOM 933 N N . LYS A 1 116 ? -31.157 -5.500 34.168 1.00 58.38 116 LYS A N 1
ATOM 934 C CA . LYS A 1 116 ? -32.188 -6.235 34.920 1.00 58.38 116 LYS A CA 1
ATOM 935 C C . LYS A 1 116 ? -32.718 -7.456 34.156 1.00 58.38 116 LYS A C 1
ATOM 937 O O . LYS A 1 116 ? -33.086 -8.433 34.794 1.00 58.38 116 LYS A O 1
ATOM 942 N N . ALA A 1 117 ? -32.723 -7.432 32.819 1.00 60.88 117 ALA A N 1
ATOM 943 C CA . ALA A 1 117 ? -33.144 -8.564 31.992 1.00 60.88 117 ALA A CA 1
ATOM 944 C C . ALA A 1 117 ? -32.123 -9.719 32.007 1.00 60.88 117 ALA A C 1
ATOM 946 O O . ALA A 1 117 ? -32.521 -10.876 32.116 1.00 60.88 117 ALA A O 1
ATOM 947 N N . ALA A 1 118 ? -30.818 -9.422 31.968 1.00 59.88 118 ALA A N 1
ATOM 948 C CA . ALA A 1 118 ? -29.766 -10.439 32.083 1.00 59.88 118 ALA A CA 1
ATOM 949 C C . ALA A 1 118 ? -29.734 -11.064 33.491 1.00 59.88 118 ALA A C 1
ATOM 951 O O . ALA A 1 118 ? -29.625 -12.283 33.633 1.00 59.88 118 ALA A O 1
ATOM 952 N N . LEU A 1 119 ? -29.922 -10.242 34.530 1.00 58.31 119 LEU A N 1
ATOM 953 C CA . LEU A 1 119 ? -30.055 -10.701 35.917 1.00 58.31 119 LEU A CA 1
ATOM 954 C C . LEU A 1 119 ? -31.321 -11.549 36.139 1.00 58.31 119 LEU A C 1
ATOM 956 O O . LEU A 1 119 ? -31.238 -12.585 36.793 1.00 58.31 119 LEU A O 1
ATOM 960 N N . ALA A 1 120 ? -32.464 -11.167 35.556 1.00 59.00 120 ALA A N 1
ATOM 961 C CA . ALA A 1 120 ? -33.720 -11.917 35.662 1.00 59.00 120 ALA A CA 1
ATOM 962 C C . ALA A 1 120 ? -33.679 -13.277 34.937 1.00 59.00 120 ALA A C 1
ATOM 964 O O . ALA A 1 120 ? -34.201 -14.267 35.449 1.00 59.00 120 ALA A O 1
ATOM 965 N N . TYR A 1 121 ? -33.022 -13.366 33.773 1.00 58.06 121 TYR A N 1
ATOM 966 C CA . TYR A 1 121 ? -32.806 -14.646 33.082 1.00 58.06 121 TYR A CA 1
ATOM 967 C C . TYR A 1 121 ? -31.846 -15.570 33.844 1.00 58.06 121 TYR A C 1
ATOM 969 O O . TYR A 1 121 ? -32.040 -16.786 33.852 1.00 58.06 121 TYR A O 1
ATOM 977 N N . ALA A 1 122 ? -30.827 -15.012 34.505 1.00 59.53 122 ALA A N 1
ATOM 978 C CA . ALA A 1 122 ? -29.906 -15.780 35.338 1.00 59.53 122 ALA A CA 1
ATOM 979 C C . ALA A 1 122 ? -30.562 -16.277 36.639 1.00 59.53 122 ALA A C 1
ATOM 981 O O . ALA A 1 122 ? -30.258 -17.384 37.084 1.00 59.53 122 ALA A O 1
ATOM 982 N N . SER A 1 123 ? -31.481 -15.507 37.235 1.00 57.66 123 SER A N 1
ATOM 983 C CA . SER A 1 123 ? -32.205 -15.924 38.443 1.00 57.66 123 SER A CA 1
ATOM 984 C C . SER A 1 123 ? -33.309 -16.951 38.174 1.00 57.66 123 SER A C 1
ATOM 986 O O . SER A 1 123 ? -33.624 -17.722 39.071 1.00 57.66 123 SER A O 1
ATOM 988 N N . HIS A 1 124 ? -33.865 -17.011 36.958 1.00 56.31 124 HIS A N 1
ATOM 989 C CA . HIS A 1 124 ? -34.891 -17.996 36.574 1.00 56.31 124 HIS A CA 1
ATOM 990 C C . HIS A 1 124 ? -34.354 -19.378 36.152 1.00 56.31 124 HIS A C 1
ATOM 992 O O . HIS A 1 124 ? -35.153 -20.278 35.902 1.00 56.31 124 HIS A O 1
ATOM 998 N N . ARG A 1 125 ? -33.030 -19.566 36.049 1.00 53.97 125 ARG A N 1
ATOM 999 C CA . ARG A 1 125 ? -32.397 -20.861 35.712 1.00 53.97 125 ARG A CA 1
ATOM 1000 C C . ARG A 1 125 ? -31.864 -21.645 36.926 1.00 53.97 125 ARG A C 1
ATOM 1002 O O . ARG A 1 125 ? -31.214 -22.667 36.714 1.00 53.97 125 ARG A O 1
ATOM 1009 N N . LYS A 1 126 ? -32.091 -21.174 38.157 1.00 50.06 126 LYS A N 1
ATOM 1010 C CA . LYS A 1 126 ? -31.779 -21.920 39.389 1.00 50.06 126 LYS A CA 1
ATOM 1011 C C . LYS A 1 126 ? -33.015 -22.598 39.952 1.00 50.06 126 LYS A C 1
ATOM 1013 O O . LYS A 1 126 ? -34.081 -21.949 39.930 1.00 50.06 126 LYS A O 1
#

pLDDT: mean 86.77, std 12.44, range [50.06, 98.25]

Sequence (126 aa):
MNRCTQKISDQLEVIKKLYQSVKDATAQLCKNLTMDKVEEVIEERNQLLVRISAEENLFKKLRVENSLSEDNKIKLSEIRELIRSIVKLDNTISVLVKHEMDTVNNELSGFYKTSKAALAYASHRK

Radius of gyration: 23.86 Å; chains: 1; bounding box: 57×32×64 Å

Secondary structure (DSSP, 8-state):
--HHHHHHHHHHHHHHHHHHHHHHHHHHHHH---HHHHHHHHHHHHHHHHHHHHHHHHHHHHHHTSPPPHHHHHHHHHHHHHHHHHHHHHHHHHHHHHHHHHHHHHHHHHHHHH-HHHHHHHHTT-

Foldseek 3Di:
DDPLQVVLLVLLVVLLVLLVVLLVLLVVCLVDVDPVSVVVSVVVNVVSVVVSVVSVVVSVVSPVVDDHDPSSVVSVVSSVVSVVSSVVSVVSSVVVVVVVVVVVVVVVVVCCVVPPVNVVVVVVVD